Protein AF-A0A943WZ86-F1 (afdb_monomer_lite)

Secondary structure (DSSP, 8-state):
-----TTSSS---HHHHHHHHHHHHTTT-HHHHHS---TT-TTGGGTTS--TT-PPPP--HHHHHHHHHHHHHHHHHHHSTTSS---

pLDDT: mean 82.98, std 16.68, range [40.66, 96.19]

Structure (mmCIF, N/CA/C/O backbone):
data_AF-A0A943WZ86-F1
#
_entry.id   AF-A0A943WZ86-F1
#
loop_
_atom_site.group_PDB
_atom_site.id
_atom_site.type_symbol
_atom_site.label_atom_id
_atom_site.label_alt_id
_atom_site.label_comp_id
_atom_site.label_asym_id
_atom_site.label_entity_id
_atom_site.label_seq_id
_atom_site.pdbx_PDB_ins_code
_atom_site.Cartn_x
_atom_site.Cartn_y
_atom_site.Cartn_z
_atom_site.occupancy
_atom_site.B_iso_or_equiv
_atom_site.auth_seq_id
_atom_site.auth_comp_id
_atom_site.auth_asym_id
_atom_site.auth_atom_id
_atom_site.pdbx_PDB_model_num
ATOM 1 N N . MET A 1 1 ? 30.519 -4.334 5.725 1.00 40.66 1 MET A N 1
ATOM 2 C CA . MET A 1 1 ? 29.445 -5.321 5.488 1.00 40.66 1 MET A CA 1
ATOM 3 C C . MET A 1 1 ? 28.368 -4.950 6.477 1.00 40.66 1 MET A C 1
ATOM 5 O O . MET A 1 1 ? 28.594 -5.089 7.668 1.00 40.66 1 MET A O 1
ATOM 9 N N . ASN A 1 2 ? 27.342 -4.245 6.011 1.00 42.81 2 ASN A N 1
ATOM 10 C CA . ASN A 1 2 ? 26.517 -3.428 6.893 1.00 42.81 2 ASN A CA 1
ATOM 11 C C . ASN A 1 2 ? 25.424 -4.301 7.508 1.00 42.81 2 ASN A C 1
ATOM 13 O O . ASN A 1 2 ? 24.619 -4.877 6.783 1.00 42.81 2 ASN A O 1
ATOM 17 N N . GLU A 1 3 ? 25.434 -4.378 8.835 1.00 51.56 3 GLU A N 1
ATOM 18 C CA . GLU A 1 3 ? 24.521 -5.122 9.703 1.00 51.56 3 GLU A CA 1
ATOM 19 C C . GLU A 1 3 ? 23.078 -4.603 9.582 1.00 51.56 3 GLU A C 1
ATOM 21 O O . GLU A 1 3 ? 22.592 -3.856 10.429 1.00 51.56 3 GLU A O 1
ATOM 26 N N . ASN A 1 4 ? 22.368 -4.962 8.512 1.00 56.72 4 ASN A N 1
ATOM 27 C CA . ASN A 1 4 ? 20.943 -4.640 8.394 1.00 56.72 4 ASN A CA 1
ATOM 28 C C . ASN A 1 4 ? 20.098 -5.793 7.843 1.00 56.72 4 ASN A C 1
ATOM 30 O O . ASN A 1 4 ? 19.037 -5.585 7.255 1.00 56.72 4 ASN A O 1
ATOM 34 N N . ASP A 1 5 ? 20.534 -7.023 8.107 1.00 52.03 5 ASP A N 1
ATOM 35 C CA . ASP A 1 5 ? 19.816 -8.243 7.724 1.00 52.03 5 ASP A CA 1
ATOM 36 C C . ASP A 1 5 ? 18.690 -8.598 8.715 1.00 52.03 5 ASP A C 1
ATOM 38 O O . ASP A 1 5 ? 18.052 -9.646 8.619 1.00 52.03 5 ASP A O 1
ATOM 42 N N . ASN A 1 6 ? 18.359 -7.695 9.645 1.00 56.78 6 ASN A N 1
ATOM 43 C CA . ASN A 1 6 ? 17.227 -7.847 10.559 1.00 56.78 6 ASN A CA 1
ATOM 44 C C . ASN A 1 6 ? 15.897 -7.361 9.941 1.00 56.78 6 ASN A C 1
ATOM 46 O O . ASN A 1 6 ? 15.083 -6.696 10.586 1.00 56.78 6 ASN A O 1
ATOM 50 N N . ALA A 1 7 ? 15.680 -7.655 8.658 1.00 56.47 7 ALA A N 1
ATOM 51 C CA . ALA A 1 7 ? 14.432 -7.359 7.953 1.00 56.47 7 ALA A CA 1
ATOM 52 C C . ALA A 1 7 ? 13.514 -8.589 7.822 1.00 56.47 7 ALA A C 1
ATOM 54 O O . ALA A 1 7 ? 12.315 -8.425 7.597 1.00 56.47 7 ALA A O 1
ATOM 55 N N . LEU A 1 8 ? 14.046 -9.809 7.994 1.00 57.31 8 LEU A N 1
ATOM 56 C CA . LEU A 1 8 ? 13.295 -11.056 7.784 1.00 57.31 8 LEU A CA 1
ATOM 57 C C . LEU A 1 8 ? 12.594 -11.607 9.042 1.00 57.31 8 LEU A C 1
ATOM 59 O O . LEU A 1 8 ? 11.705 -12.444 8.921 1.00 57.31 8 LEU A O 1
ATOM 63 N N . THR A 1 9 ? 12.962 -11.155 10.243 1.00 69.31 9 THR A N 1
ATOM 64 C CA . THR A 1 9 ? 12.447 -11.694 11.524 1.00 69.31 9 THR A CA 1
ATOM 65 C C . THR A 1 9 ? 11.313 -10.856 12.125 1.00 69.31 9 THR A C 1
ATOM 67 O O . THR A 1 9 ? 10.625 -11.296 13.047 1.00 69.31 9 THR A O 1
ATOM 70 N N . LYS A 1 10 ? 11.087 -9.637 11.614 1.00 81.00 10 LYS A N 1
ATOM 71 C CA . LYS A 1 10 ? 10.061 -8.728 12.130 1.00 81.00 10 LYS A CA 1
ATOM 72 C C . LYS A 1 10 ? 8.748 -8.916 11.368 1.00 81.00 10 LYS A C 1
ATOM 74 O O . LYS A 1 10 ? 8.739 -8.760 10.146 1.00 81.00 10 LYS A O 1
ATOM 79 N N . PRO A 1 11 ? 7.612 -9.149 12.052 1.00 83.56 11 PRO A N 1
ATOM 80 C CA . PRO A 1 11 ? 6.328 -9.261 11.377 1.00 83.56 11 PRO A CA 1
ATOM 81 C C . PRO A 1 11 ? 5.961 -7.920 10.731 1.00 83.56 11 PRO A C 1
ATOM 83 O O . PRO A 1 11 ? 5.665 -6.927 11.404 1.00 83.56 11 PRO A O 1
ATOM 86 N N . ILE A 1 12 ? 5.983 -7.890 9.401 1.00 89.25 12 ILE A N 1
ATOM 87 C CA . ILE A 1 12 ? 5.482 -6.777 8.596 1.00 89.25 12 ILE A CA 1
ATOM 88 C C . ILE A 1 12 ? 4.077 -7.096 8.094 1.00 89.25 12 ILE A C 1
ATOM 90 O O . ILE A 1 12 ? 3.712 -8.251 7.890 1.00 89.25 12 ILE A O 1
ATOM 94 N N . SER A 1 13 ? 3.260 -6.063 7.883 1.00 91.25 13 SER A N 1
ATOM 95 C CA . SER A 1 13 ? 1.943 -6.284 7.290 1.00 91.25 13 SER A CA 1
ATOM 96 C C . SER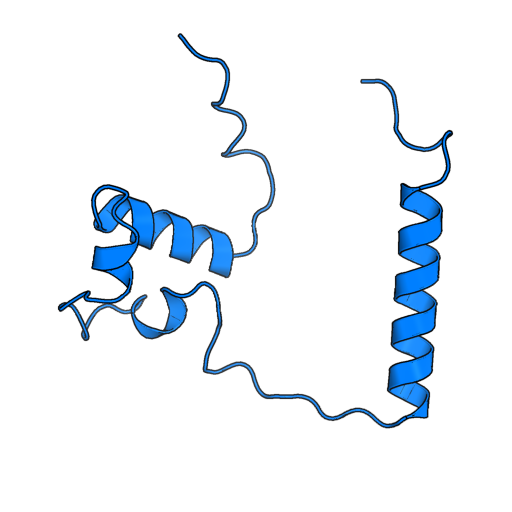 A 1 13 ? 2.091 -6.776 5.842 1.00 91.25 13 SER A C 1
ATOM 98 O O . SER A 1 13 ? 2.986 -6.303 5.135 1.00 91.25 13 SER A O 1
ATOM 100 N N . PRO A 1 14 ? 1.189 -7.643 5.348 1.00 92.75 14 PRO A N 1
ATOM 101 C CA . PRO A 1 14 ? 1.244 -8.133 3.969 1.00 92.75 14 PRO A CA 1
ATOM 102 C C . PRO A 1 14 ? 1.315 -7.005 2.931 1.00 92.75 14 PRO A C 1
ATOM 104 O O . PRO A 1 14 ? 2.070 -7.081 1.971 1.00 92.75 14 PRO A O 1
ATOM 107 N N . LEU A 1 15 ? 0.608 -5.894 3.165 1.00 94.25 15 LEU A N 1
ATOM 108 C CA . LEU A 1 15 ? 0.652 -4.719 2.286 1.00 94.25 15 LEU A CA 1
ATOM 109 C C . LEU A 1 15 ? 2.028 -4.038 2.250 1.00 94.25 15 LEU A C 1
ATOM 111 O O . LEU A 1 15 ? 2.425 -3.525 1.204 1.00 94.25 15 LEU A O 1
ATOM 115 N N . LYS A 1 16 ? 2.764 -4.031 3.370 1.00 93.12 16 LYS A N 1
ATOM 116 C CA . LYS A 1 16 ? 4.147 -3.535 3.399 1.00 93.12 16 LYS A CA 1
ATOM 117 C C . LYS A 1 16 ? 5.077 -4.475 2.636 1.00 93.12 16 LYS A C 1
ATOM 119 O O . LYS A 1 16 ? 5.895 -3.982 1.868 1.00 93.12 16 LYS A O 1
ATOM 124 N N . ALA A 1 17 ? 4.908 -5.789 2.791 1.00 93.44 17 ALA A N 1
ATOM 125 C CA . ALA A 1 17 ? 5.678 -6.788 2.050 1.00 93.44 17 ALA A CA 1
ATOM 126 C C . ALA A 1 17 ? 5.451 -6.672 0.533 1.00 93.44 17 ALA A C 1
ATOM 128 O O . ALA A 1 17 ? 6.407 -6.598 -0.233 1.00 93.44 17 ALA A O 1
ATOM 129 N N . ILE A 1 18 ? 4.191 -6.549 0.101 1.00 95.19 18 ILE A N 1
ATOM 130 C CA . ILE A 1 18 ? 3.840 -6.356 -1.314 1.00 95.19 18 ILE A CA 1
ATOM 131 C C . ILE A 1 18 ? 4.470 -5.074 -1.861 1.00 95.19 18 ILE A C 1
ATOM 133 O O . ILE A 1 18 ? 5.063 -5.088 -2.935 1.00 95.19 18 ILE A O 1
ATOM 137 N N . ARG A 1 19 ? 4.400 -3.964 -1.117 1.00 94.75 19 ARG A N 1
ATOM 138 C CA . ARG A 1 19 ? 5.030 -2.708 -1.540 1.00 94.75 19 ARG A CA 1
ATOM 139 C C . ARG A 1 19 ? 6.554 -2.824 -1.641 1.00 94.75 19 ARG A C 1
ATOM 141 O O . ARG A 1 19 ? 7.121 -2.280 -2.584 1.00 94.75 19 ARG A O 1
ATOM 148 N N . ALA A 1 20 ? 7.202 -3.522 -0.707 1.00 93.94 20 ALA A N 1
ATOM 149 C CA . ALA A 1 20 ? 8.632 -3.812 -0.786 1.00 93.94 20 ALA A CA 1
ATOM 150 C C . ALA A 1 20 ? 8.958 -4.642 -2.037 1.00 93.94 20 ALA A C 1
ATOM 152 O O . ALA A 1 20 ? 9.908 -4.325 -2.744 1.00 93.94 20 ALA A O 1
ATOM 153 N N . LYS A 1 21 ? 8.109 -5.618 -2.386 1.00 94.44 21 LYS A N 1
ATOM 154 C CA . LYS A 1 21 ? 8.262 -6.382 -3.629 1.00 94.44 21 LYS A CA 1
ATOM 155 C C . LYS A 1 21 ? 8.068 -5.529 -4.885 1.00 94.44 21 LYS A C 1
ATOM 157 O O . LYS A 1 21 ? 8.772 -5.730 -5.867 1.00 94.44 21 LYS A O 1
ATOM 162 N N . CYS A 1 22 ? 7.146 -4.567 -4.871 1.00 96.00 22 CYS A N 1
ATOM 163 C CA . CYS A 1 22 ? 7.003 -3.618 -5.977 1.00 96.00 22 CYS A CA 1
ATOM 164 C C . CYS A 1 22 ? 8.238 -2.718 -6.126 1.00 96.00 22 CYS A C 1
ATOM 166 O O . CYS A 1 22 ? 8.624 -2.433 -7.250 1.00 96.00 22 CYS A O 1
ATOM 168 N N . LEU A 1 23 ? 8.867 -2.296 -5.021 1.00 95.06 23 LEU A N 1
ATOM 169 C CA . LEU A 1 23 ? 10.136 -1.555 -5.064 1.00 95.06 23 LEU A CA 1
ATOM 170 C C . LEU A 1 23 ? 11.250 -2.402 -5.674 1.00 95.06 23 LEU A C 1
ATOM 172 O O . LEU A 1 23 ? 11.909 -1.942 -6.598 1.00 95.06 23 LEU A O 1
ATOM 176 N N . ASP A 1 24 ? 11.386 -3.645 -5.223 1.00 95.50 24 ASP A N 1
ATOM 177 C CA . ASP A 1 24 ? 12.343 -4.617 -5.755 1.00 95.50 24 ASP A CA 1
ATOM 178 C C . ASP A 1 24 ? 12.150 -4.850 -7.269 1.00 95.50 24 ASP A C 1
ATOM 180 O O . ASP A 1 24 ? 13.079 -4.690 -8.054 1.00 95.50 24 ASP A O 1
ATOM 184 N N . CYS A 1 25 ? 10.910 -5.099 -7.706 1.00 95.75 25 CYS A N 1
ATOM 185 C CA . CYS A 1 25 ? 10.556 -5.281 -9.120 1.00 95.75 25 CYS A CA 1
ATOM 186 C C . CYS A 1 25 ? 10.843 -4.045 -9.991 1.00 95.75 25 CYS A C 1
ATOM 188 O O . CYS A 1 25 ? 11.098 -4.176 -11.185 1.00 95.75 25 CYS A O 1
ATOM 190 N N . SER A 1 26 ? 10.767 -2.849 -9.407 1.00 94.44 26 SER A N 1
ATOM 191 C CA . SER A 1 26 ? 11.009 -1.568 -10.073 1.00 94.44 26 SER A CA 1
ATOM 192 C C . SER A 1 26 ? 12.447 -1.065 -9.891 1.00 94.44 26 SER A C 1
ATOM 194 O O . SER A 1 26 ? 12.690 0.134 -10.014 1.00 94.44 26 SER A O 1
ATOM 196 N N . CYS A 1 27 ? 13.405 -1.936 -9.550 1.00 94.38 27 CYS A N 1
ATOM 197 C CA . CYS A 1 27 ? 14.809 -1.564 -9.316 1.00 94.38 27 CYS A CA 1
ATOM 198 C C . CYS A 1 27 ? 14.963 -0.412 -8.302 1.00 94.38 27 CYS A C 1
ATOM 200 O O . CYS A 1 27 ? 15.752 0.514 -8.491 1.00 94.38 27 CYS A O 1
ATOM 202 N N . ASN A 1 28 ? 14.158 -0.444 -7.236 1.00 93.38 28 ASN A N 1
ATOM 203 C CA . ASN A 1 28 ? 14.040 0.581 -6.195 1.00 93.38 28 ASN A CA 1
ATOM 204 C C . ASN A 1 28 ? 13.613 1.978 -6.686 1.00 93.38 28 ASN A C 1
ATOM 206 O O . ASN A 1 28 ? 13.712 2.956 -5.943 1.00 93.38 28 ASN A O 1
ATOM 210 N N . GLN A 1 29 ? 13.061 2.085 -7.897 1.00 93.88 29 GLN A N 1
ATOM 211 C CA . GLN A 1 29 ? 12.524 3.334 -8.430 1.00 93.88 29 GLN A CA 1
ATOM 212 C C . GLN A 1 29 ? 11.059 3.517 -8.023 1.00 93.88 29 GLN A C 1
ATOM 214 O O . GLN A 1 29 ? 10.151 2.822 -8.476 1.00 93.88 29 GLN A O 1
ATOM 219 N N . ILE A 1 30 ? 10.795 4.508 -7.169 1.00 93.31 30 ILE A N 1
ATOM 220 C CA . ILE A 1 30 ? 9.436 4.796 -6.673 1.00 93.31 30 ILE A CA 1
ATOM 221 C C . ILE A 1 30 ? 8.515 5.279 -7.805 1.00 93.31 30 ILE A C 1
ATOM 223 O O . ILE A 1 30 ? 7.312 5.001 -7.787 1.00 93.31 30 ILE A O 1
ATOM 227 N N . ASN A 1 31 ? 9.066 6.008 -8.777 1.00 94.62 31 ASN A N 1
ATOM 228 C CA . ASN A 1 31 ? 8.309 6.534 -9.913 1.00 94.62 31 ASN A CA 1
ATOM 229 C C . ASN A 1 31 ? 7.801 5.409 -10.820 1.00 94.62 31 ASN A C 1
ATOM 231 O O . ASN A 1 31 ? 6.642 5.442 -11.230 1.00 94.62 31 ASN A O 1
ATOM 235 N N . GLU A 1 32 ? 8.603 4.366 -11.014 1.00 94.31 32 GLU A N 1
ATOM 236 C CA . GLU A 1 32 ? 8.238 3.177 -11.789 1.00 94.31 32 GLU A CA 1
ATOM 237 C C . GLU A 1 32 ? 7.072 2.401 -11.162 1.00 94.31 32 GLU A C 1
ATOM 239 O O . GLU A 1 32 ? 6.242 1.846 -11.870 1.00 94.31 32 GLU A O 1
ATOM 244 N N . ILE A 1 33 ? 6.897 2.436 -9.836 1.00 94.19 33 ILE A N 1
ATOM 245 C CA . ILE A 1 33 ? 5.701 1.851 -9.199 1.00 94.19 33 ILE A CA 1
ATOM 246 C C . ILE A 1 33 ? 4.432 2.622 -9.594 1.00 94.19 33 ILE A C 1
ATOM 248 O O . ILE A 1 33 ? 3.357 2.034 -9.760 1.00 94.19 33 ILE A O 1
ATOM 252 N N . LYS A 1 34 ? 4.527 3.952 -9.723 1.00 92.88 34 LYS A N 1
ATOM 253 C CA . LYS A 1 34 ? 3.395 4.796 -10.139 1.00 92.88 34 LYS A CA 1
ATOM 254 C C . LYS A 1 34 ? 3.080 4.593 -11.620 1.00 92.88 34 LYS A C 1
ATOM 256 O O . LYS A 1 34 ? 1.904 4.463 -11.954 1.00 92.88 34 LYS A O 1
ATOM 261 N N . LEU A 1 35 ? 4.122 4.537 -12.450 1.00 94.81 35 LEU A N 1
ATOM 262 C CA . LEU A 1 35 ? 4.061 4.438 -13.911 1.00 94.81 35 LEU A CA 1
ATOM 263 C C . LEU A 1 35 ? 4.107 2.994 -14.437 1.00 94.81 35 LEU A C 1
ATOM 265 O O . LEU A 1 35 ? 4.231 2.784 -15.638 1.00 94.81 35 LEU A O 1
ATOM 269 N N . CYS A 1 36 ? 3.984 1.999 -13.555 1.00 95.81 36 CYS A N 1
AT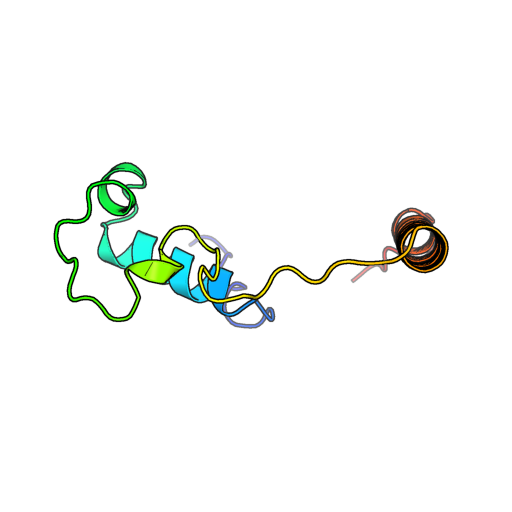OM 270 C CA . CYS A 1 36 ? 4.077 0.589 -13.912 1.00 95.81 36 CYS A CA 1
ATOM 271 C C . CYS A 1 36 ? 3.092 0.238 -15.038 1.00 95.81 36 CYS A C 1
ATOM 273 O O . CYS A 1 36 ? 1.875 0.370 -14.876 1.00 95.81 36 CYS A O 1
ATOM 275 N N . SER A 1 37 ? 3.628 -0.247 -16.158 1.00 95.06 37 SER A N 1
ATOM 276 C CA . SER A 1 37 ? 2.863 -0.653 -17.342 1.00 95.06 37 SER A CA 1
ATOM 277 C C . SER A 1 37 ? 2.231 -2.044 -17.209 1.00 95.06 37 SER A C 1
ATOM 279 O O . SER A 1 37 ? 1.330 -2.391 -17.969 1.00 95.06 37 SER A O 1
ATOM 281 N N . VAL A 1 38 ? 2.656 -2.842 -16.222 1.00 95.31 38 VAL A N 1
ATOM 282 C CA . VAL A 1 38 ? 2.207 -4.230 -16.018 1.00 95.31 38 VAL A CA 1
ATOM 283 C C . VAL A 1 38 ? 0.885 -4.270 -15.243 1.00 95.31 38 VAL A C 1
ATOM 285 O O . VAL A 1 38 ? 0.815 -4.692 -14.086 1.00 95.31 38 VAL A O 1
ATOM 288 N N . THR A 1 39 ? -0.194 -3.822 -15.882 1.00 93.25 39 THR A N 1
ATOM 289 C CA . THR A 1 39 ? -1.541 -3.759 -15.282 1.00 93.25 39 THR A CA 1
ATOM 290 C C . THR A 1 39 ? -2.142 -5.134 -14.986 1.00 93.25 39 THR A C 1
ATOM 292 O O . THR A 1 39 ? -2.956 -5.254 -14.075 1.00 93.25 39 THR A O 1
ATOM 295 N N . ASN A 1 40 ? -1.696 -6.182 -15.689 1.00 96.19 40 ASN A N 1
ATOM 296 C CA . ASN A 1 40 ? -2.118 -7.571 -15.465 1.00 96.19 40 ASN A CA 1
ATOM 297 C C . ASN A 1 40 ? -1.416 -8.247 -14.264 1.00 96.19 40 ASN A C 1
ATOM 299 O O . ASN A 1 40 ? -1.612 -9.429 -13.992 1.00 96.19 40 ASN A O 1
ATOM 303 N N . CYS A 1 41 ? -0.559 -7.530 -13.534 1.00 96.19 41 CYS A N 1
ATOM 304 C CA . CYS A 1 41 ? 0.080 -8.074 -12.340 1.00 96.19 41 CYS A CA 1
ATOM 305 C C . CYS A 1 41 ? -0.944 -8.235 -11.203 1.00 96.19 41 CYS A C 1
ATOM 307 O O . CYS A 1 41 ? -1.615 -7.276 -10.823 1.00 96.19 41 CYS A O 1
ATOM 309 N N . ALA A 1 42 ? -0.994 -9.412 -10.572 1.00 95.44 42 ALA A N 1
ATOM 310 C CA . ALA A 1 42 ? -1.874 -9.673 -9.426 1.00 95.44 42 ALA A CA 1
ATOM 311 C C . ALA A 1 42 ? -1.641 -8.707 -8.242 1.00 95.44 42 ALA A C 1
ATOM 313 O O . ALA A 1 42 ? -2.546 -8.440 -7.451 1.00 95.44 42 ALA A O 1
ATOM 314 N N . LEU A 1 43 ? -0.430 -8.146 -8.127 1.00 95.88 43 LEU A N 1
ATOM 315 C CA . LEU A 1 43 ? -0.068 -7.171 -7.095 1.00 95.88 43 LEU A CA 1
ATOM 316 C C . LEU A 1 43 ? -0.377 -5.717 -7.490 1.00 95.88 43 LEU A C 1
ATOM 318 O O . LEU A 1 43 ? -0.307 -4.830 -6.635 1.00 95.88 43 LEU A O 1
ATOM 322 N N . TYR A 1 44 ? -0.739 -5.451 -8.750 1.00 95.62 44 TYR A N 1
ATOM 323 C CA . TYR A 1 44 ? -0.970 -4.102 -9.275 1.00 95.62 44 TYR A CA 1
ATOM 324 C C . TYR A 1 44 ? -1.959 -3.265 -8.438 1.00 95.62 44 TYR A C 1
ATOM 326 O O . TYR A 1 44 ? -1.646 -2.100 -8.160 1.00 95.62 44 TYR A O 1
ATOM 334 N N . PRO A 1 45 ? -3.095 -3.808 -7.945 1.00 95.06 45 PRO A N 1
ATOM 335 C CA . PRO A 1 45 ? -4.028 -3.053 -7.101 1.00 95.06 45 PRO A CA 1
ATOM 336 C C . PRO A 1 45 ? -3.439 -2.660 -5.736 1.00 95.06 45 PRO A C 1
ATOM 338 O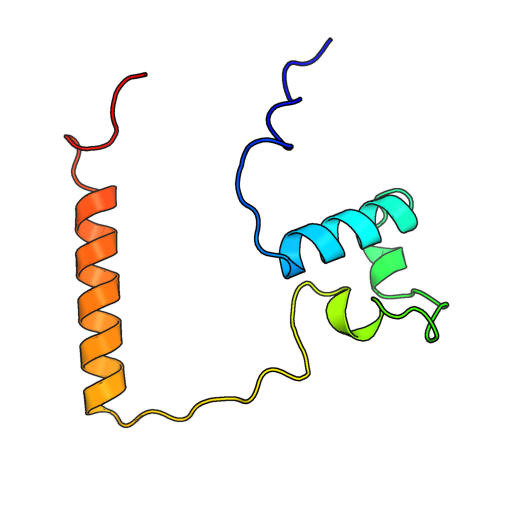 O . PRO A 1 45 ? -3.872 -1.687 -5.123 1.00 95.06 45 PRO A O 1
ATOM 341 N N . PHE A 1 46 ? -2.438 -3.403 -5.260 1.00 95.62 46 PHE A N 1
ATOM 342 C CA . PHE A 1 46 ? -1.854 -3.272 -3.924 1.00 95.62 46 PHE A CA 1
ATOM 343 C C . PHE A 1 46 ? -0.532 -2.492 -3.906 1.00 95.62 46 PHE A C 1
ATOM 345 O O . PHE A 1 46 ? 0.003 -2.223 -2.828 1.00 95.62 46 PHE A O 1
ATOM 352 N N . ARG A 1 47 ? -0.006 -2.089 -5.072 1.00 94.56 47 ARG A N 1
ATOM 353 C CA . ARG A 1 47 ? 1.334 -1.482 -5.238 1.00 94.56 47 ARG A CA 1
ATOM 354 C C . ARG A 1 47 ? 1.582 -0.211 -4.411 1.00 94.56 47 ARG A C 1
ATOM 356 O O . ARG A 1 47 ? 2.716 0.133 -4.069 1.00 94.56 47 ARG A O 1
ATOM 363 N N . PHE A 1 48 ? 0.511 0.472 -4.011 1.00 93.75 48 PHE A N 1
ATOM 364 C CA . PHE A 1 48 ? 0.566 1.648 -3.137 1.00 93.75 48 PHE A CA 1
ATOM 365 C C . PHE A 1 4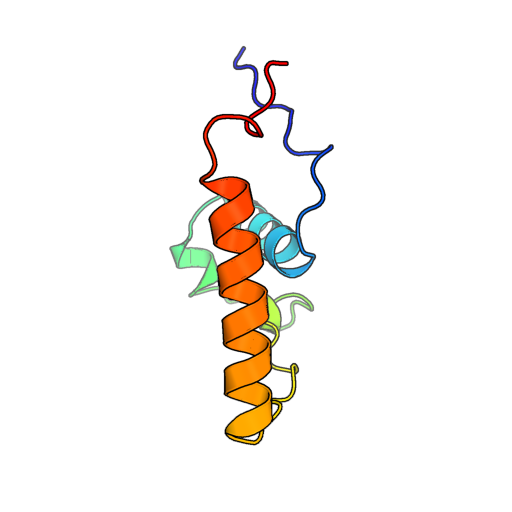8 ? 0.511 1.324 -1.636 1.00 93.75 48 PHE A C 1
ATOM 367 O O . PHE A 1 48 ? 0.402 2.233 -0.816 1.00 93.75 48 PHE A O 1
ATOM 374 N N . GLY A 1 49 ? 0.589 0.047 -1.249 1.00 92.50 49 GLY A N 1
ATOM 375 C CA . GLY A 1 49 ? 0.524 -0.378 0.152 1.00 92.50 49 GLY A CA 1
ATOM 376 C C . GLY A 1 49 ? -0.862 -0.201 0.782 1.00 92.50 49 GLY A C 1
ATOM 377 O O . GLY A 1 49 ? -0.984 -0.141 2.005 1.00 92.50 49 GLY A O 1
ATOM 378 N N . LYS A 1 50 ? -1.909 -0.100 -0.042 1.00 91.62 50 LYS A N 1
ATOM 379 C CA . LYS A 1 50 ? -3.313 -0.012 0.373 1.00 91.62 50 LYS A CA 1
ATOM 380 C C . LYS A 1 50 ? -4.097 -1.126 -0.310 1.00 91.62 50 LYS A C 1
ATOM 382 O O . LYS A 1 50 ? -3.810 -1.466 -1.450 1.00 91.62 50 LYS A O 1
ATOM 387 N N . ASN A 1 51 ? -5.074 -1.689 0.396 1.00 92.94 51 ASN A N 1
ATOM 388 C CA . ASN A 1 51 ? -6.002 -2.656 -0.178 1.00 92.94 51 ASN A CA 1
ATOM 389 C C . ASN A 1 51 ? -7.241 -1.908 -0.703 1.00 92.94 51 ASN A C 1
ATOM 391 O O . ASN A 1 51 ? -8.022 -1.441 0.131 1.00 92.94 51 ASN A O 1
ATOM 395 N N . PRO A 1 52 ? -7.440 -1.798 -2.031 1.00 91.50 52 PRO A N 1
ATOM 396 C CA . PRO A 1 52 ? -8.599 -1.107 -2.597 1.00 91.50 52 PRO A CA 1
ATOM 397 C C . PRO A 1 52 ? -9.925 -1.833 -2.323 1.00 91.50 52 PRO A C 1
ATOM 399 O O . PRO A 1 52 ? -10.975 -1.206 -2.325 1.00 91.50 52 PRO A O 1
ATOM 402 N N . PHE A 1 53 ? -9.889 -3.133 -2.020 1.00 91.44 53 PHE A N 1
ATOM 403 C CA . PHE A 1 53 ? -11.072 -3.951 -1.732 1.00 91.44 53 PHE A CA 1
ATOM 404 C C . PHE A 1 53 ? -11.471 -3.939 -0.252 1.00 91.44 53 PHE A C 1
ATOM 406 O O . PHE A 1 53 ? -12.426 -4.605 0.156 1.00 91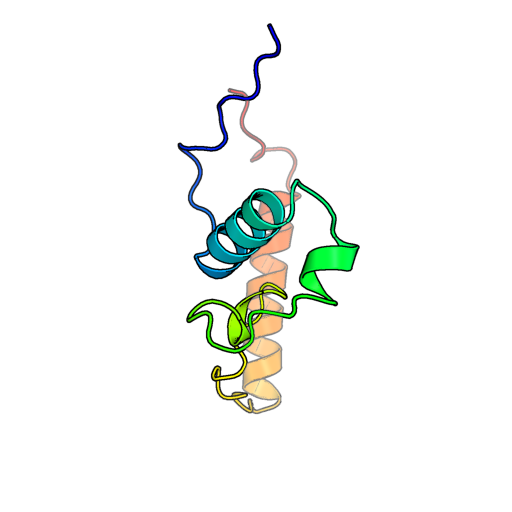.44 53 PHE A O 1
ATOM 413 N N . ARG A 1 54 ? -10.738 -3.206 0.594 1.00 89.81 54 ARG A N 1
ATOM 414 C CA . ARG A 1 54 ? -11.065 -3.105 2.015 1.00 89.81 54 ARG A CA 1
ATOM 415 C C . ARG A 1 54 ? -12.268 -2.181 2.188 1.00 89.81 54 ARG A C 1
ATOM 417 O O . ARG A 1 54 ? -12.136 -0.968 2.055 1.00 89.81 54 ARG A O 1
ATOM 424 N N . LYS A 1 55 ? -13.421 -2.759 2.537 1.00 89.00 55 LYS A N 1
ATOM 425 C CA . LYS A 1 55 ? -14.651 -2.007 2.825 1.00 89.00 55 LYS A CA 1
ATOM 426 C C . LYS A 1 55 ? -14.396 -0.953 3.906 1.00 89.00 55 LYS A C 1
ATOM 428 O O . LYS A 1 55 ? -13.797 -1.252 4.946 1.00 89.00 55 LYS A O 1
ATOM 433 N N . HIS A 1 56 ? -14.850 0.273 3.654 1.00 85.06 56 HIS A N 1
ATOM 434 C CA . HIS A 1 56 ? -14.934 1.288 4.694 1.00 85.06 56 HIS A CA 1
ATOM 435 C C . HIS A 1 56 ? -15.978 0.830 5.714 1.00 85.06 56 HIS A C 1
ATOM 437 O O . HIS A 1 56 ? -17.083 0.446 5.337 1.00 85.06 56 HIS A O 1
ATOM 443 N N . ARG A 1 57 ? -15.605 0.812 6.995 1.00 88.94 57 ARG A N 1
ATOM 444 C CA . ARG A 1 57 ? -16.542 0.527 8.079 1.00 88.94 57 ARG A CA 1
ATOM 445 C C . ARG A 1 57 ? -16.913 1.852 8.717 1.00 88.94 57 ARG A C 1
ATOM 447 O O . ARG A 1 57 ? -16.031 2.556 9.204 1.00 88.94 57 ARG A O 1
ATOM 454 N N . GLU A 1 58 ? -18.194 2.177 8.671 1.00 89.88 58 GLU A N 1
ATOM 455 C CA . GLU A 1 58 ? -18.744 3.317 9.389 1.00 89.88 58 GLU A CA 1
ATOM 456 C C . GLU A 1 58 ? -18.912 2.951 10.861 1.00 89.88 58 GLU A C 1
ATOM 458 O O . GLU A 1 58 ? -19.186 1.800 11.203 1.00 89.88 58 GLU A O 1
ATOM 463 N N . TYR A 1 59 ? -18.686 3.933 11.724 1.00 89.19 59 TYR A N 1
ATOM 464 C CA . TYR A 1 59 ? -18.777 3.789 13.170 1.00 89.19 59 TYR A CA 1
ATOM 465 C C . TYR A 1 59 ? -19.649 4.907 13.716 1.00 89.19 59 TYR A C 1
ATOM 467 O O . TYR A 1 59 ? -19.583 6.039 13.224 1.00 89.19 59 TYR A O 1
ATOM 475 N N . THR A 1 60 ? -20.411 4.600 14.758 1.00 94.19 60 THR A N 1
ATOM 476 C CA . THR A 1 60 ? -21.128 5.607 15.543 1.00 94.19 60 THR A CA 1
ATOM 477 C C . THR A 1 60 ? -20.144 6.503 16.298 1.00 94.19 60 THR A C 1
ATOM 479 O O . THR A 1 60 ? -18.982 6.147 16.523 1.00 94.19 60 THR A O 1
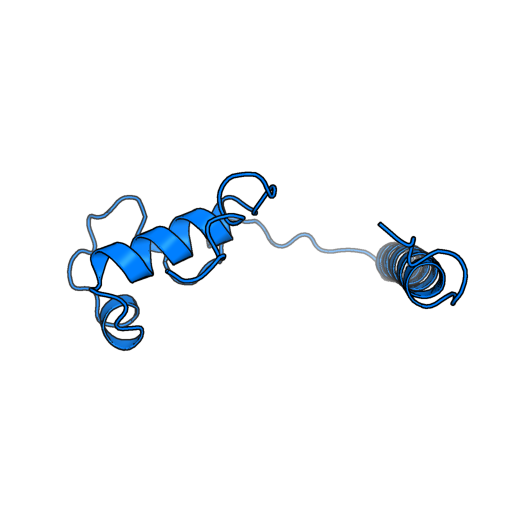ATOM 482 N N . GLU A 1 61 ? -20.591 7.689 16.710 1.00 93.12 61 GLU A N 1
ATOM 483 C CA . GLU A 1 61 ? -19.743 8.625 17.461 1.00 93.12 61 GLU A CA 1
ATOM 484 C C . GLU A 1 61 ? -19.269 8.041 18.799 1.00 93.12 61 GLU A C 1
ATOM 486 O O . GLU A 1 61 ? -18.131 8.265 19.214 1.00 93.12 61 GLU A O 1
ATOM 491 N N . GLU A 1 62 ? -20.107 7.239 19.455 1.00 92.62 62 GLU A N 1
ATOM 492 C CA . GLU A 1 62 ? -19.750 6.540 20.690 1.00 92.62 62 GLU A CA 1
ATOM 493 C C . GLU A 1 62 ? -18.662 5.488 20.442 1.00 92.62 62 GLU A C 1
ATOM 495 O O . GLU A 1 62 ? -17.630 5.483 21.120 1.00 92.62 62 GLU A O 1
ATOM 500 N N . GLU A 1 63 ? -18.810 4.658 19.405 1.00 91.88 63 GLU A N 1
ATOM 501 C CA . GLU A 1 63 ? -17.785 3.686 19.009 1.00 91.88 63 GLU A CA 1
ATOM 502 C C . GLU A 1 63 ? -16.460 4.374 18.647 1.00 91.88 63 GLU A C 1
ATOM 504 O O . GLU A 1 63 ? -15.401 3.949 19.117 1.00 91.88 63 GLU A O 1
ATOM 509 N N . LYS A 1 64 ? -16.493 5.484 17.896 1.00 92.31 64 LYS A N 1
ATOM 510 C CA . LYS A 1 64 ? -15.287 6.275 17.583 1.00 92.31 64 LYS A CA 1
ATOM 511 C C . LYS A 1 64 ? -14.586 6.764 18.852 1.00 92.31 64 LYS A C 1
ATOM 513 O O . LYS A 1 64 ? -13.364 6.623 18.958 1.00 92.31 64 LYS A O 1
ATOM 518 N N . LYS A 1 65 ? -15.338 7.288 19.832 1.00 92.25 65 LYS A N 1
ATOM 519 C CA . LYS A 1 65 ? -14.795 7.744 21.126 1.00 92.25 65 LYS A CA 1
ATOM 520 C C . LYS A 1 65 ? -14.140 6.600 21.899 1.00 92.25 65 LYS A C 1
ATOM 522 O O . LYS A 1 65 ? -13.020 6.764 22.386 1.00 92.25 65 LYS A O 1
ATOM 527 N N . THR A 1 66 ? -14.776 5.427 21.967 1.00 92.00 66 THR A N 1
ATOM 528 C CA . THR A 1 66 ? -14.192 4.261 22.659 1.00 92.00 66 THR A CA 1
ATOM 529 C C . THR A 1 66 ? -12.905 3.771 21.988 1.00 92.00 66 THR A C 1
ATOM 531 O O . THR A 1 66 ? -11.917 3.490 22.674 1.00 92.00 66 THR A O 1
ATOM 534 N N . MET A 1 67 ? -12.861 3.722 20.651 1.00 88.06 67 MET A N 1
ATOM 535 C CA . MET A 1 67 ? -11.652 3.360 19.904 1.00 88.06 67 MET A CA 1
ATOM 536 C C . MET A 1 67 ? -10.525 4.375 20.125 1.00 88.06 67 MET A C 1
ATOM 538 O O . MET A 1 67 ? -9.384 3.978 20.370 1.00 88.06 67 MET A O 1
ATOM 542 N N . ALA A 1 68 ? -10.840 5.674 20.098 1.00 89.25 68 ALA A N 1
ATOM 543 C CA . ALA A 1 68 ? -9.878 6.739 20.371 1.00 89.25 68 ALA A CA 1
ATOM 544 C C . ALA A 1 68 ? -9.313 6.652 21.799 1.00 89.25 68 ALA A C 1
ATOM 546 O O . ALA A 1 68 ? -8.099 6.763 21.989 1.00 89.25 68 ALA A O 1
ATOM 547 N N . ALA A 1 69 ? -10.162 6.371 22.793 1.00 90.19 69 ALA A N 1
ATOM 548 C CA . ALA A 1 69 ? -9.734 6.167 24.175 1.00 90.19 69 ALA A CA 1
ATOM 549 C C . ALA A 1 69 ? -8.750 4.990 24.300 1.00 90.19 69 ALA A C 1
ATOM 551 O O . ALA A 1 69 ? -7.676 5.152 24.880 1.00 90.19 69 ALA A O 1
ATOM 552 N N . ARG A 1 70 ? -9.052 3.838 23.676 1.00 87.31 70 ARG A N 1
ATOM 553 C CA . ARG A 1 70 ? -8.148 2.668 23.650 1.00 87.31 70 ARG A CA 1
ATOM 554 C C . ARG A 1 70 ? -6.793 2.994 23.016 1.00 87.31 70 ARG A C 1
ATOM 556 O O . ARG A 1 70 ? -5.753 2.619 23.557 1.00 87.31 70 ARG A O 1
ATOM 563 N N . LEU A 1 71 ? -6.793 3.715 21.891 1.00 85.19 71 LEU A N 1
ATOM 564 C CA . LEU A 1 71 ? -5.561 4.133 21.212 1.00 85.19 71 LEU A CA 1
ATOM 565 C C . LEU A 1 71 ? -4.712 5.065 22.086 1.00 85.19 71 LEU A C 1
ATOM 567 O O . LEU A 1 71 ? -3.492 4.899 22.150 1.00 85.19 71 LEU A O 1
ATOM 571 N N . ASN A 1 72 ? -5.342 6.011 22.785 1.00 86.50 72 ASN A N 1
ATOM 572 C CA . ASN A 1 72 ? -4.649 6.928 23.688 1.00 86.50 72 ASN A CA 1
ATOM 573 C C . ASN A 1 72 ? -4.015 6.198 24.876 1.00 86.50 72 ASN A C 1
ATOM 575 O O . ASN A 1 72 ? -2.864 6.479 25.211 1.00 86.50 72 ASN A O 1
ATOM 579 N N . SER A 1 73 ? -4.703 5.217 25.464 1.00 80.38 73 SER A N 1
ATOM 580 C CA . SER A 1 73 ? -4.143 4.380 26.533 1.00 80.38 73 SER A CA 1
ATOM 581 C C . SER A 1 73 ? -2.905 3.606 26.064 1.00 80.38 73 SER A C 1
ATOM 583 O O . SER A 1 73 ? -1.876 3.614 26.738 1.00 80.38 73 SER A O 1
ATOM 585 N N . GLY A 1 74 ? -2.953 3.018 24.862 1.00 76.19 74 GLY A N 1
ATOM 586 C CA . GLY A 1 74 ? -1.802 2.326 24.272 1.00 76.19 74 GLY A CA 1
ATOM 587 C C . GLY A 1 74 ? -0.621 3.251 23.943 1.00 76.19 74 GLY A C 1
ATOM 588 O O . GLY A 1 74 ? 0.532 2.835 24.044 1.00 76.19 74 GLY A O 1
ATOM 589 N N . ARG A 1 75 ? -0.880 4.515 23.576 1.00 77.69 75 ARG A N 1
ATOM 590 C CA . ARG A 1 75 ? 0.173 5.528 23.370 1.00 77.69 75 ARG A CA 1
ATOM 591 C C . ARG A 1 75 ? 0.834 5.946 24.683 1.00 77.69 75 ARG A C 1
ATOM 593 O O . ARG A 1 75 ? 2.052 6.086 24.706 1.00 77.69 75 ARG A O 1
ATOM 600 N N . LYS A 1 76 ? 0.065 6.085 25.772 1.00 71.25 76 LYS A N 1
ATOM 601 C CA . LYS A 1 76 ? 0.614 6.404 27.101 1.00 71.25 76 LYS A CA 1
ATOM 602 C C . LYS A 1 76 ? 1.627 5.348 27.556 1.00 71.25 76 LYS A C 1
ATOM 604 O O . LYS A 1 76 ? 2.721 5.727 27.942 1.00 71.25 76 LYS A O 1
ATOM 609 N N . LEU A 1 77 ? 1.320 4.057 27.396 1.00 71.38 77 LEU A N 1
ATOM 610 C CA . LEU A 1 77 ? 2.224 2.950 27.761 1.00 71.38 77 LEU A CA 1
ATOM 611 C C . LEU A 1 77 ? 3.555 2.939 26.988 1.00 71.38 77 LEU A C 1
ATOM 613 O O . LEU A 1 77 ? 4.577 2.536 27.525 1.00 71.38 77 LEU A O 1
ATOM 617 N N . LYS A 1 78 ? 3.568 3.373 25.722 1.00 62.81 78 LYS A N 1
ATOM 618 C CA . LYS A 1 78 ? 4.811 3.436 24.926 1.00 62.81 78 LYS A CA 1
ATOM 619 C C . LYS A 1 78 ? 5.688 4.636 25.288 1.00 62.81 78 LYS A C 1
ATOM 621 O O . LYS A 1 78 ? 6.900 4.581 25.099 1.00 62.81 78 LYS A O 1
ATOM 626 N N . ASN A 1 79 ? 5.065 5.701 25.793 1.00 63.00 79 ASN A N 1
ATOM 627 C CA . ASN A 1 79 ? 5.728 6.942 26.183 1.00 63.00 79 ASN A CA 1
ATOM 628 C C . ASN A 1 79 ? 6.096 6.985 27.676 1.00 63.00 79 ASN A C 1
ATOM 630 O O . ASN A 1 79 ? 6.729 7.947 28.104 1.00 63.00 79 ASN A O 1
ATOM 634 N N . THR A 1 80 ? 5.714 5.987 28.485 1.00 54.88 80 THR A N 1
ATOM 635 C CA . THR A 1 80 ? 6.191 5.891 29.869 1.00 54.88 80 THR A CA 1
ATOM 636 C C . THR A 1 80 ? 7.669 5.475 29.885 1.00 54.88 80 THR A C 1
ATOM 638 O O . THR A 1 80 ? 7.988 4.431 29.311 1.00 54.88 80 THR A O 1
ATOM 641 N N . PRO A 1 81 ? 8.559 6.222 30.570 1.00 59.75 81 PRO A N 1
ATOM 642 C CA . PRO A 1 81 ? 10.012 6.008 30.522 1.00 59.75 81 PRO A CA 1
ATOM 643 C C . PRO A 1 81 ? 10.483 4.616 30.969 1.00 59.75 81 PRO A C 1
ATOM 645 O O . PRO A 1 81 ? 11.580 4.200 30.626 1.00 59.75 81 PRO A O 1
ATOM 648 N N . ASN A 1 82 ? 9.663 3.889 31.732 1.00 58.75 82 ASN A N 1
ATOM 649 C CA . ASN A 1 82 ? 10.045 2.640 32.396 1.00 58.75 82 ASN A CA 1
ATOM 650 C C . ASN A 1 82 ? 9.587 1.362 31.652 1.00 58.75 82 ASN A C 1
ATOM 652 O O . ASN A 1 82 ? 9.584 0.280 32.225 1.00 58.75 82 ASN A O 1
ATOM 656 N N . LEU A 1 83 ? 9.154 1.470 30.386 1.00 55.53 83 LEU A N 1
ATOM 657 C CA . LEU A 1 83 ? 8.751 0.316 29.555 1.00 55.53 83 LEU A CA 1
ATOM 658 C C . LEU A 1 83 ? 9.508 0.206 28.218 1.00 55.53 83 LEU A C 1
ATOM 660 O O . LEU A 1 83 ? 9.241 -0.702 27.429 1.00 55.53 83 LEU A O 1
ATOM 664 N N . GLN A 1 84 ? 10.452 1.111 27.950 1.00 49.66 84 GLN A N 1
ATOM 665 C CA . GLN A 1 84 ? 11.417 0.976 26.855 1.00 49.66 84 GLN A CA 1
ATOM 666 C C . GLN A 1 84 ? 12.569 0.120 27.380 1.00 49.66 84 GLN A C 1
ATOM 668 O O . GLN A 1 84 ? 13.577 0.630 27.850 1.00 49.66 84 GLN A O 1
ATOM 673 N N . GLY A 1 85 ? 12.336 -1.193 27.421 1.00 45.44 85 GLY A N 1
ATOM 674 C CA . GLY A 1 85 ? 13.297 -2.158 27.936 1.00 45.44 85 GLY A CA 1
ATOM 675 C C . GLY A 1 85 ? 14.656 -2.028 27.252 1.00 45.44 85 GLY A C 1
ATOM 676 O O . GLY A 1 85 ? 14.741 -2.088 26.026 1.00 45.44 85 GLY A O 1
ATOM 677 N N . ASN A 1 86 ? 15.687 -1.890 28.085 1.00 43.72 86 ASN A N 1
ATOM 678 C CA . ASN A 1 86 ? 17.033 -2.373 27.816 1.00 43.72 86 ASN A CA 1
ATOM 679 C C . ASN A 1 86 ? 16.958 -3.814 27.301 1.00 43.72 86 ASN A C 1
ATOM 681 O O . ASN A 1 86 ? 16.546 -4.685 28.064 1.00 43.72 86 ASN A O 1
ATOM 685 N N . PHE A 1 87 ? 17.375 -4.028 26.058 1.00 41.56 87 PHE A N 1
ATOM 686 C CA . PHE A 1 87 ? 18.088 -5.206 25.559 1.00 41.56 87 PHE A CA 1
ATOM 687 C C . PHE A 1 87 ? 18.877 -4.773 24.325 1.00 41.56 87 PHE A C 1
ATOM 689 O O . PHE A 1 87 ? 18.277 -4.084 23.466 1.00 41.56 87 PHE A O 1
#

Sequence (87 aa):
MNENDNALTKPISPLKAIRAKCLDCSCNQINEIKLCSVTNCALYPFRFGKNPFRKHREYTEEEKKTMAARLNSGRKLKNTPNLQGNF

Foldseek 3Di:
DDPDPVPPPDDDDPLVVLLVVLCVVQVNDPVCLVVPPPCVDPSNCSNVSDNPPDDDDDDDPVRVVVVVVVVVVVVVQVPDPPNPDDD

Radius of gyration: 18.82 Å; chains: 1; bounding box: 51×20×50 Å